Protein AF-A0A930A2P1-F1 (afdb_monomer)

Secondary structure (DSSP, 8-state):
-PPPTT----STTS-STTTT-PPTTHHHHHHHHHHHHHHHHH--

Mean pr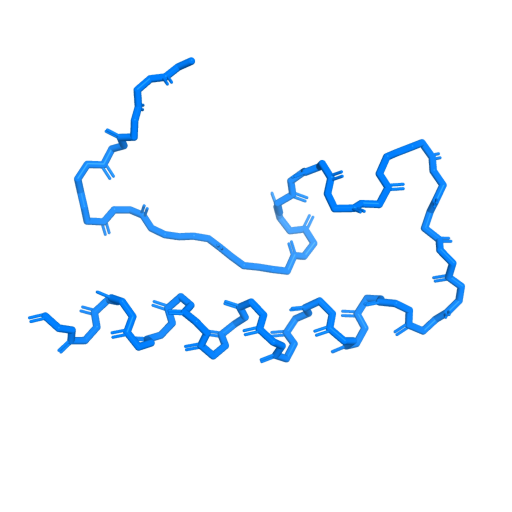edicted aligned error: 2.4 Å

Foldseek 3Di:
DDDDPLDADWAPVDDDPQPPHNDPPVRVVGCVVRVVVRVVVNVD

Sequence (44 aa):
GNAISGLYAAGEVTGGIHGTNRLGSDAIADITVFGRIAGEQVSK

Structure (mmCIF, N/CA/C/O backbone):
data_AF-A0A930A2P1-F1
#
_entry.id   AF-A0A930A2P1-F1
#
loop_
_atom_site.group_PDB
_atom_site.id
_atom_site.type_symbol
_atom_site.label_atom_id
_atom_site.label_alt_id
_atom_site.label_comp_id
_atom_site.label_asym_id
_atom_site.label_entity_id
_atom_site.label_seq_id
_atom_site.pdbx_PDB_ins_code
_atom_site.Cartn_x
_atom_site.Cartn_y
_atom_site.Cartn_z
_atom_site.occupancy
_atom_site.B_iso_or_equiv
_atom_site.auth_seq_id
_atom_site.auth_com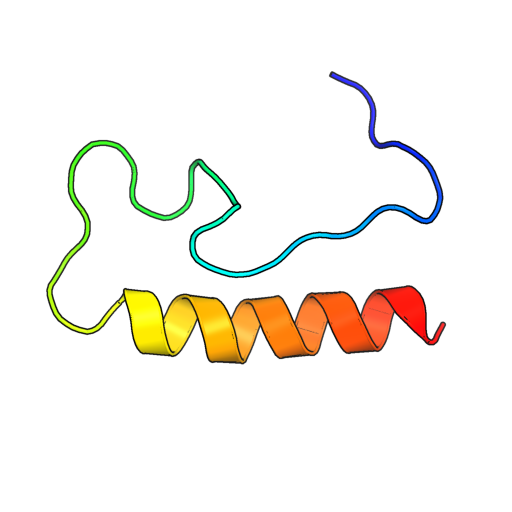p_id
_atom_site.auth_asym_id
_atom_site.auth_atom_id
_atom_site.pdbx_PDB_model_num
ATOM 1 N N . GLY A 1 1 ? -10.205 9.944 -9.203 1.00 89.94 1 GLY A N 1
ATOM 2 C CA . GLY A 1 1 ? -11.250 9.252 -8.423 1.00 89.94 1 GLY A CA 1
ATOM 3 C C . GLY A 1 1 ? -11.315 9.858 -7.038 1.00 89.94 1 GLY A C 1
ATOM 4 O O . GLY A 1 1 ? -10.339 10.481 -6.641 1.00 89.94 1 GLY A O 1
ATOM 5 N N . ASN A 1 2 ? -12.432 9.688 -6.332 1.00 96.38 2 ASN A N 1
ATOM 6 C CA . ASN A 1 2 ? -12.558 10.090 -4.927 1.00 96.38 2 ASN A CA 1
ATOM 7 C C . ASN A 1 2 ? -12.256 8.888 -4.028 1.00 96.38 2 ASN A C 1
ATOM 9 O O . ASN A 1 2 ? -12.555 7.755 -4.407 1.00 96.38 2 ASN A O 1
ATOM 13 N N . ALA A 1 3 ? -11.668 9.130 -2.858 1.00 96.06 3 ALA A N 1
ATOM 14 C CA . ALA A 1 3 ? -11.428 8.075 -1.881 1.00 96.06 3 ALA A CA 1
ATOM 15 C C . ALA A 1 3 ? -12.756 7.487 -1.376 1.00 96.06 3 ALA A C 1
ATOM 17 O O . ALA A 1 3 ? -13.724 8.220 -1.155 1.00 96.06 3 ALA A O 1
ATOM 18 N N . ILE A 1 4 ? -12.790 6.168 -1.178 1.00 97.69 4 ILE A N 1
ATOM 19 C CA . ILE A 1 4 ? -13.912 5.482 -0.533 1.00 97.69 4 ILE A CA 1
ATOM 20 C C . ILE A 1 4 ? -13.657 5.508 0.972 1.00 97.69 4 ILE A C 1
ATOM 22 O O . ILE A 1 4 ? -12.614 5.047 1.433 1.00 97.69 4 ILE A O 1
ATOM 26 N N . SER A 1 5 ? -14.600 6.060 1.735 1.00 95.69 5 SER A N 1
ATOM 27 C CA . SER A 1 5 ? -14.465 6.159 3.190 1.00 95.69 5 SER A CA 1
ATOM 28 C C . SER A 1 5 ? -14.297 4.773 3.824 1.00 95.69 5 SER A C 1
ATOM 30 O O . SER A 1 5 ? -15.047 3.850 3.506 1.00 95.69 5 SER A O 1
ATOM 32 N N . GLY A 1 6 ? -13.294 4.630 4.693 1.00 95.12 6 GLY A N 1
ATOM 33 C CA . GLY A 1 6 ? -12.987 3.388 5.409 1.00 95.12 6 GLY A CA 1
ATOM 34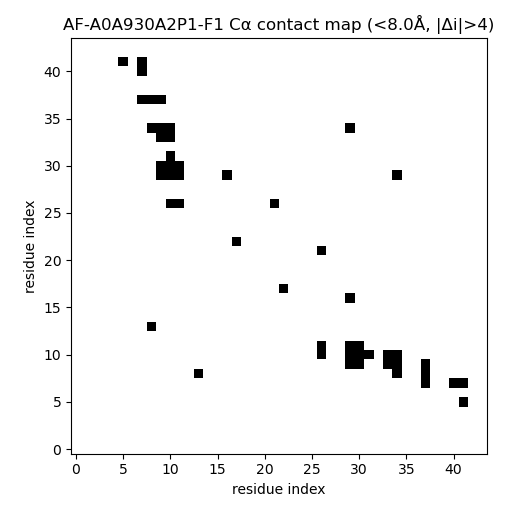 C C . GLY A 1 6 ? -12.255 2.314 4.595 1.00 95.12 6 GLY A C 1
ATOM 35 O O . GLY A 1 6 ? -11.887 1.289 5.164 1.00 95.12 6 GLY A O 1
ATOM 36 N N . LEU A 1 7 ? -12.008 2.523 3.296 1.00 97.19 7 LEU A N 1
ATOM 37 C CA . LEU A 1 7 ? -11.279 1.566 2.464 1.00 97.19 7 LEU A CA 1
ATOM 38 C C . LEU A 1 7 ? -9.809 1.969 2.320 1.00 97.19 7 LEU A C 1
ATOM 40 O O . LEU A 1 7 ? -9.493 3.019 1.761 1.00 97.19 7 LEU A O 1
ATOM 44 N N . TYR A 1 8 ? -8.916 1.082 2.754 1.00 97.69 8 TYR A N 1
ATOM 45 C CA . TYR A 1 8 ? -7.469 1.234 2.631 1.00 97.69 8 TYR A CA 1
ATOM 46 C C . TYR A 1 8 ? -6.861 -0.004 1.969 1.00 97.69 8 TYR A C 1
ATOM 48 O O . TYR A 1 8 ? -7.411 -1.102 2.050 1.00 97.69 8 TYR A O 1
ATOM 56 N N . ALA A 1 9 ? -5.719 0.179 1.314 1.00 97.75 9 ALA A N 1
ATOM 57 C CA . ALA A 1 9 ? -4.951 -0.883 0.679 1.00 97.75 9 ALA A CA 1
ATOM 58 C C . ALA A 1 9 ? -3.455 -0.589 0.835 1.00 97.75 9 ALA A C 1
ATOM 60 O O . ALA A 1 9 ? -3.062 0.572 0.955 1.00 97.75 9 ALA A O 1
ATOM 61 N N . ALA A 1 10 ? -2.631 -1.632 0.835 1.00 98.25 10 ALA A N 1
ATOM 62 C CA . ALA A 1 10 ? -1.182 -1.524 0.946 1.00 98.25 10 ALA A CA 1
ATOM 63 C C . ALA A 1 10 ? -0.494 -2.694 0.235 1.00 98.25 10 ALA A C 1
ATOM 65 O O . ALA A 1 10 ? -1.077 -3.775 0.120 1.00 98.25 10 ALA A O 1
ATOM 66 N N . GLY A 1 11 ? 0.750 -2.489 -0.198 1.00 97.75 11 GLY A N 1
ATOM 67 C CA . GLY A 1 11 ? 1.541 -3.504 -0.883 1.00 97.75 11 GLY A CA 1
ATOM 68 C C . GLY A 1 11 ? 1.185 -3.666 -2.358 1.00 97.75 11 GLY A C 1
ATOM 69 O O . GLY A 1 11 ? 0.576 -2.791 -2.967 1.00 97.75 11 GLY A O 1
ATOM 70 N N . GLU A 1 12 ? 1.524 -4.823 -2.929 1.00 97.81 12 GLU A N 1
ATOM 71 C CA . GLU A 1 12 ? 1.493 -5.070 -4.382 1.00 97.81 12 GLU A CA 1
ATOM 72 C C . GLU A 1 12 ? 0.097 -4.984 -5.027 1.00 97.81 12 GLU A C 1
ATOM 74 O O . GLU A 1 12 ? -0.021 -4.783 -6.231 1.00 97.81 12 GLU A O 1
ATOM 79 N N . VAL A 1 13 ? -0.977 -5.064 -4.234 1.00 98.00 13 VAL A N 1
ATOM 80 C CA . VAL A 1 13 ? -2.344 -4.788 -4.714 1.00 98.00 13 VAL A CA 1
ATOM 81 C C . VAL A 1 13 ? -2.534 -3.318 -5.128 1.00 98.00 13 VAL A C 1
ATOM 83 O O . VAL A 1 13 ? -3.477 -2.985 -5.846 1.00 98.00 13 VAL A O 1
ATOM 86 N N . THR A 1 14 ? -1.658 -2.424 -4.666 1.00 97.50 14 THR A N 1
ATOM 87 C CA . THR A 1 14 ? -1.681 -0.993 -4.970 1.00 97.50 14 THR A CA 1
ATOM 88 C C . THR A 1 14 ? -0.868 -0.666 -6.221 1.00 97.50 14 THR A C 1
ATOM 90 O O . THR A 1 14 ? 0.084 -1.353 -6.582 1.00 97.50 14 THR A O 1
ATOM 93 N N . GLY A 1 15 ? -1.253 0.413 -6.904 1.00 96.38 15 GLY A N 1
ATOM 94 C CA . GLY A 1 15 ? -0.532 0.939 -8.061 1.00 96.38 15 GLY A CA 1
ATOM 95 C C . GLY A 1 15 ? 0.151 2.273 -7.766 1.00 96.38 15 GLY A C 1
ATOM 96 O O . GLY A 1 15 ? -0.170 2.958 -6.798 1.00 96.38 15 GLY A O 1
ATOM 97 N N . GLY A 1 16 ? 1.065 2.678 -8.649 1.00 95.50 16 GLY A N 1
ATOM 98 C CA . GLY A 1 16 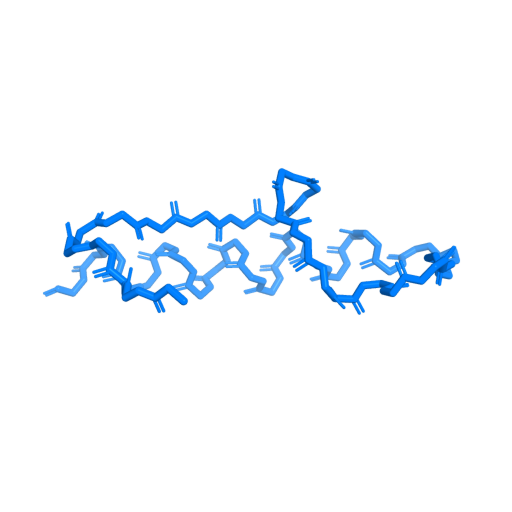? 1.658 4.021 -8.665 1.00 95.50 16 GLY A CA 1
ATOM 99 C C . GLY A 1 16 ? 3.029 4.139 -7.995 1.00 95.50 16 GLY A C 1
ATOM 100 O O . GLY A 1 16 ? 3.882 4.826 -8.547 1.00 95.50 16 GLY A O 1
ATOM 101 N N . ILE A 1 17 ? 3.283 3.427 -6.891 1.00 95.56 17 ILE A N 1
ATOM 102 C CA . ILE A 1 17 ? 4.546 3.519 -6.121 1.00 95.56 17 ILE A CA 1
ATOM 103 C C . ILE A 1 17 ? 5.768 3.222 -7.002 1.00 95.56 17 ILE A C 1
ATOM 105 O O . ILE A 1 17 ? 6.767 3.933 -6.952 1.00 95.56 17 ILE A O 1
ATOM 109 N N . HIS A 1 18 ? 5.666 2.194 -7.845 1.00 97.38 18 HIS A N 1
ATOM 110 C CA . HIS A 1 18 ? 6.782 1.692 -8.649 1.00 97.38 18 HIS A CA 1
ATOM 111 C C . HIS A 1 18 ? 6.761 2.148 -10.120 1.00 97.38 18 HIS A C 1
ATOM 113 O O . HIS A 1 18 ? 7.626 1.753 -10.900 1.00 97.38 18 HIS A O 1
ATOM 119 N N . GLY A 1 19 ? 5.773 2.947 -10.540 1.00 95.88 19 GLY A N 1
ATOM 120 C CA . GLY A 1 19 ? 5.630 3.359 -11.941 1.00 95.88 19 GLY A CA 1
ATOM 121 C C . GLY A 1 19 ? 5.648 2.174 -12.920 1.00 95.88 19 GLY A C 1
ATOM 122 O O . GLY A 1 19 ? 4.918 1.202 -12.741 1.00 95.88 19 GLY A O 1
ATOM 123 N N . THR A 1 20 ? 6.481 2.256 -13.961 1.00 97.06 20 THR A N 1
ATOM 124 C CA . THR A 1 20 ? 6.635 1.197 -14.978 1.00 97.06 20 THR A CA 1
ATOM 125 C C . 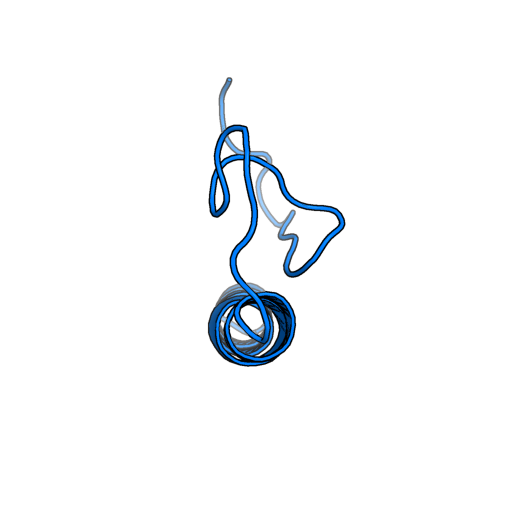THR A 1 20 ? 7.700 0.155 -14.633 1.00 97.06 20 THR A C 1
ATOM 127 O O . THR A 1 20 ? 7.790 -0.861 -15.319 1.00 97.06 20 THR A O 1
ATOM 130 N N . ASN A 1 21 ? 8.518 0.391 -13.603 1.00 96.12 21 ASN A N 1
ATOM 131 C CA . ASN A 1 21 ? 9.593 -0.512 -13.210 1.00 96.12 21 ASN A CA 1
ATOM 132 C C . ASN A 1 21 ? 9.857 -0.434 -11.705 1.00 96.12 21 ASN A C 1
ATOM 134 O O . ASN A 1 21 ? 10.348 0.572 -11.196 1.00 96.12 21 ASN A O 1
ATOM 138 N N . ARG A 1 22 ? 9.627 -1.549 -11.017 1.00 96.44 22 ARG A N 1
ATOM 139 C CA . ARG A 1 22 ? 9.982 -1.722 -9.610 1.00 96.44 22 ARG A CA 1
ATOM 140 C C . ARG A 1 22 ? 11.462 -2.081 -9.473 1.00 96.44 22 ARG A C 1
ATOM 142 O O . ARG A 1 22 ? 11.915 -3.021 -10.127 1.00 96.44 22 ARG A O 1
ATOM 149 N N . LEU A 1 23 ? 12.207 -1.400 -8.598 1.00 95.50 23 LEU A N 1
ATOM 150 C CA . LEU A 1 23 ? 13.581 -1.806 -8.291 1.00 95.50 23 LEU A CA 1
ATOM 151 C C . LEU A 1 23 ? 13.594 -3.042 -7.380 1.00 95.50 23 LEU A C 1
ATOM 153 O O . LEU A 1 23 ? 12.623 -3.381 -6.692 1.00 95.50 23 LEU A O 1
ATOM 157 N N . GLY A 1 24 ? 14.712 -3.766 -7.405 1.00 93.25 24 GLY A N 1
ATOM 158 C CA . GLY A 1 24 ? 14.922 -4.900 -6.509 1.00 93.25 24 GLY A CA 1
ATOM 159 C C . GLY A 1 24 ? 14.748 -4.478 -5.048 1.00 93.25 24 GLY A C 1
ATOM 160 O O . GLY A 1 24 ? 15.223 -3.422 -4.652 1.00 93.25 24 GLY A O 1
ATOM 161 N N . SER A 1 25 ? 14.064 -5.309 -4.260 1.00 93.69 25 SER A N 1
ATOM 162 C CA . SER A 1 25 ? 13.776 -5.101 -2.828 1.00 93.69 25 SER A CA 1
ATOM 163 C C . SER A 1 25 ? 12.796 -3.978 -2.451 1.00 93.69 25 SER A C 1
ATOM 165 O O . SER A 1 25 ? 12.294 -4.014 -1.327 1.00 93.69 25 SER A O 1
ATOM 167 N N . ASP A 1 26 ? 12.418 -3.073 -3.360 1.00 95.62 26 ASP A N 1
ATOM 168 C CA . ASP A 1 26 ? 11.448 -1.998 -3.064 1.00 95.62 26 ASP A CA 1
ATOM 169 C C . ASP A 1 26 ? 10.089 -2.530 -2.584 1.00 95.62 26 ASP A C 1
ATOM 171 O O . ASP A 1 26 ? 9.457 -1.924 -1.724 1.00 95.62 26 ASP A O 1
ATOM 175 N N . ALA A 1 27 ? 9.680 -3.719 -3.046 1.00 95.69 27 ALA A N 1
ATOM 176 C CA . ALA A 1 27 ? 8.444 -4.364 -2.598 1.00 95.69 27 ALA A CA 1
ATOM 177 C C . ALA A 1 27 ? 8.416 -4.620 -1.080 1.00 95.69 27 ALA A C 1
ATOM 179 O O . ALA A 1 27 ? 7.360 -4.537 -0.463 1.00 95.69 27 ALA A O 1
ATOM 180 N N . ILE A 1 28 ? 9.563 -4.924 -0.460 1.00 97.75 28 ILE A N 1
ATOM 181 C CA . ILE A 1 28 ? 9.633 -5.173 0.988 1.00 97.75 28 ILE A CA 1
ATOM 182 C C . ILE A 1 28 ? 9.448 -3.865 1.762 1.00 97.75 28 ILE A C 1
ATOM 184 O O . ILE A 1 28 ? 8.759 -3.838 2.785 1.00 97.75 28 ILE A O 1
ATOM 188 N N . ALA A 1 29 ? 10.029 -2.774 1.259 1.00 96.94 29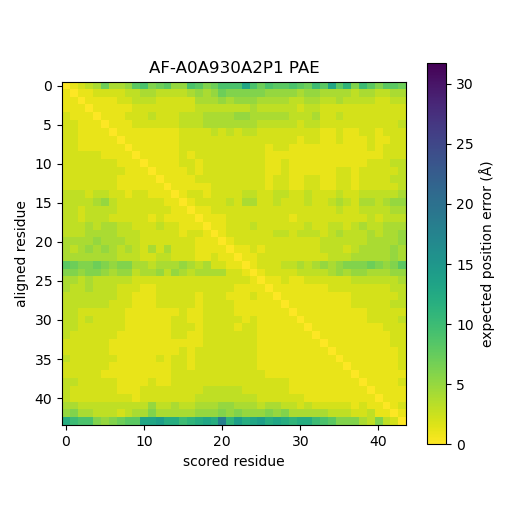 ALA A N 1
ATOM 189 C CA . ALA A 1 29 ? 9.821 -1.448 1.824 1.00 96.94 29 ALA A CA 1
ATOM 190 C C . ALA A 1 29 ? 8.359 -1.004 1.660 1.00 96.94 29 ALA A C 1
ATOM 192 O O . ALA A 1 29 ? 7.764 -0.549 2.634 1.00 96.94 29 ALA A O 1
ATOM 193 N N . ASP A 1 30 ? 7.766 -1.214 0.482 1.00 97.75 30 ASP A N 1
ATOM 194 C CA . ASP A 1 30 ? 6.360 -0.917 0.188 1.00 97.75 30 ASP A CA 1
ATOM 195 C C . ASP A 1 30 ? 5.416 -1.611 1.183 1.00 97.75 30 ASP A C 1
ATOM 197 O O . ASP A 1 30 ? 4.746 -0.936 1.972 1.00 97.75 30 ASP A O 1
ATOM 201 N N . ILE A 1 31 ? 5.437 -2.950 1.248 1.00 97.94 31 ILE A N 1
ATOM 202 C CA . ILE A 1 31 ? 4.514 -3.698 2.118 1.00 97.94 31 ILE A CA 1
ATOM 203 C C . ILE A 1 31 ? 4.678 -3.328 3.597 1.00 97.94 31 ILE A C 1
ATOM 205 O O . ILE A 1 31 ? 3.698 -3.311 4.338 1.00 97.94 31 ILE A O 1
ATOM 209 N N . THR A 1 32 ? 5.899 -3.010 4.038 1.00 98.38 32 THR A N 1
ATOM 210 C CA . THR A 1 32 ? 6.174 -2.718 5.450 1.00 98.38 32 THR A CA 1
ATOM 211 C C . THR A 1 32 ? 5.745 -1.300 5.817 1.00 98.38 32 THR A C 1
ATOM 213 O O . THR A 1 32 ? 5.081 -1.094 6.834 1.00 98.38 32 THR A O 1
ATOM 216 N N . VAL A 1 33 ? 6.100 -0.310 4.994 1.00 98.12 33 VAL A N 1
ATOM 217 C CA . VAL A 1 33 ? 5.800 1.104 5.251 1.00 98.12 33 VAL A CA 1
ATOM 218 C C . VAL A 1 33 ? 4.320 1.382 5.024 1.00 98.12 33 VAL A C 1
ATOM 220 O O . VAL A 1 33 ? 3.640 1.860 5.933 1.00 98.12 33 VAL A O 1
ATOM 223 N N . PHE A 1 34 ? 3.791 1.048 3.846 1.00 98.25 34 PHE A N 1
ATOM 224 C CA . PHE A 1 34 ? 2.393 1.325 3.529 1.00 98.25 34 PHE A CA 1
ATOM 225 C C . PHE A 1 34 ? 1.440 0.397 4.276 1.00 98.25 34 PHE A C 1
ATOM 227 O O . PHE A 1 34 ? 0.350 0.833 4.637 1.00 98.25 34 PHE A O 1
ATOM 234 N N . GLY A 1 35 ? 1.856 -0.832 4.601 1.00 98.38 35 GLY A N 1
ATOM 235 C CA . GLY A 1 35 ? 1.076 -1.727 5.460 1.00 98.38 35 GLY A CA 1
ATOM 236 C C . GLY A 1 35 ? 0.874 -1.144 6.855 1.00 98.38 35 GLY A C 1
ATOM 237 O O . GLY A 1 35 ? -0.251 -1.107 7.357 1.00 98.38 35 GLY A O 1
ATOM 238 N N . ARG A 1 36 ? 1.940 -0.602 7.456 1.00 98.44 36 ARG A N 1
ATOM 239 C CA . ARG A 1 36 ? 1.849 0.088 8.746 1.00 98.44 36 ARG A CA 1
ATOM 240 C C . ARG A 1 36 ? 0.949 1.318 8.671 1.00 98.44 36 ARG A C 1
ATOM 242 O O . ARG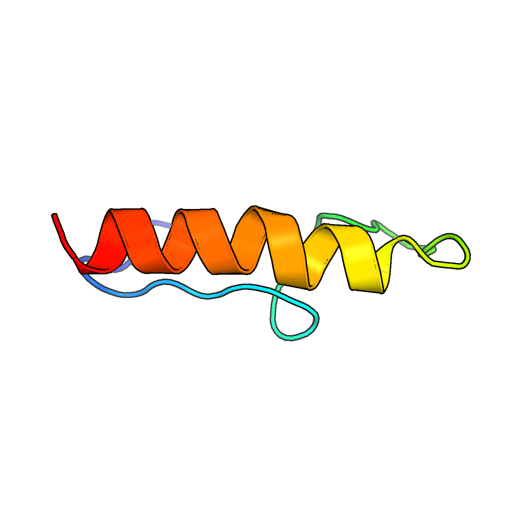 A 1 36 ? 0.086 1.479 9.528 1.00 98.44 36 ARG A O 1
ATOM 249 N N . ILE A 1 37 ? 1.121 2.158 7.649 1.00 98.31 37 ILE A N 1
ATOM 250 C CA . ILE A 1 37 ? 0.295 3.359 7.462 1.00 98.31 37 ILE A CA 1
ATOM 251 C C . ILE A 1 37 ? -1.180 2.971 7.313 1.00 98.31 37 ILE A C 1
ATOM 253 O O . ILE A 1 37 ? -2.021 3.542 7.999 1.00 98.31 37 ILE A O 1
ATOM 257 N N . ALA A 1 38 ? -1.504 1.989 6.468 1.00 98.06 38 ALA A N 1
ATOM 258 C CA . ALA A 1 38 ? -2.877 1.527 6.285 1.00 98.06 38 ALA A CA 1
ATOM 259 C C . ALA A 1 38 ? -3.477 1.009 7.600 1.00 98.06 38 ALA A C 1
ATOM 261 O O . ALA A 1 38 ? -4.590 1.394 7.949 1.00 98.06 38 ALA A O 1
ATOM 262 N N . GLY A 1 39 ? -2.724 0.215 8.369 1.00 97.69 39 GLY A N 1
ATOM 263 C CA . GLY A 1 39 ? -3.149 -0.253 9.689 1.00 97.69 39 GLY A CA 1
ATOM 264 C C . GLY A 1 39 ? -3.441 0.893 10.661 1.00 97.69 39 GLY A C 1
ATOM 265 O O . GLY A 1 39 ? -4.516 0.933 11.252 1.00 97.69 39 GLY A O 1
ATOM 266 N N . GLU A 1 40 ? -2.527 1.863 10.771 1.00 98.12 40 GLU A N 1
ATOM 267 C CA . GLU A 1 40 ? -2.690 3.036 11.641 1.00 98.12 40 GLU A CA 1
ATOM 268 C C . GLU A 1 40 ? -3.869 3.930 11.228 1.00 98.12 40 GLU A C 1
ATOM 270 O O . GLU A 1 40 ? -4.452 4.589 12.085 1.00 98.12 40 GLU A O 1
ATOM 275 N N . GLN A 1 41 ? -4.222 3.992 9.940 1.00 97.19 41 GLN A N 1
ATOM 276 C CA . GLN A 1 41 ? -5.373 4.769 9.462 1.00 97.19 41 GLN A CA 1
ATOM 277 C C . GLN A 1 41 ? -6.703 4.034 9.645 1.00 97.19 41 GLN A C 1
ATOM 279 O O . GLN A 1 41 ? -7.707 4.683 9.911 1.00 97.19 41 GLN A O 1
ATOM 284 N N . VAL A 1 42 ? -6.722 2.702 9.532 1.00 95.75 42 VAL A N 1
ATOM 285 C CA . VAL A 1 42 ? -7.924 1.890 9.792 1.00 95.75 42 VAL A CA 1
ATOM 286 C C . VAL A 1 42 ? -8.278 1.875 11.281 1.00 95.75 42 VAL A C 1
ATOM 288 O O . VAL A 1 42 ? -9.451 1.792 11.625 1.00 95.75 42 VAL A O 1
ATOM 291 N N . SER A 1 43 ? -7.281 1.935 12.168 1.00 93.44 43 SER A N 1
ATOM 292 C CA . SER 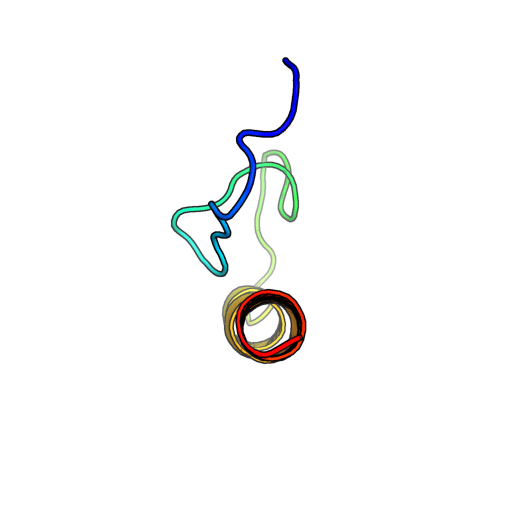A 1 43 ? -7.493 1.867 13.620 1.00 93.44 43 SER A CA 1
ATOM 293 C C . SER A 1 43 ? -7.852 3.198 14.294 1.00 93.44 43 SER A C 1
ATOM 295 O O . SER A 1 43 ? -8.119 3.194 15.495 1.00 93.44 43 SER A O 1
ATOM 297 N N . LYS A 1 44 ? -7.772 4.322 13.574 1.00 85.19 44 LYS A N 1
ATOM 298 C CA . LYS A 1 44 ? -8.160 5.654 14.070 1.00 85.19 44 LYS A CA 1
ATOM 299 C C . LYS A 1 44 ? -9.654 5.877 13.893 1.00 85.19 44 LYS A C 1
ATOM 301 O 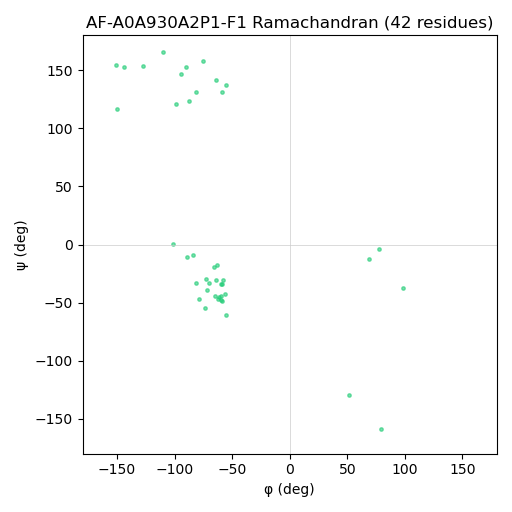O . LYS A 1 44 ? -10.236 6.494 14.810 1.00 85.19 44 LYS A O 1
#

Radius of gyration: 11.56 Å; Cα contacts (8 Å, |Δi|>4): 25; chains: 1; bounding box: 29×15×29 Å

Solvent-accessible surface area (backbone atoms only — not comparable to full-atom values): 2926 Å² total; per-residue (Å²): 136,80,86,59,89,95,68,77,76,49,31,87,90,50,82,70,90,44,71,97,63,72,60,89,70,49,65,60,53,41,35,54,53,39,35,50,50,38,52,59,61,73,75,105

pLDDT: mean 96.42, std 2.4, range [85.19, 98.44]